Protein AF-A0A7W3SWL7-F1 (afdb_monomer)

Sequence (71 aa):
MNESRNPKYNASGYPDPTAYQAMKPVIREEAELDIKVHRLIRMLKTIIEWAGFELIGRIQIKDKRTGKEFK

pLDDT: mean 81.17, std 17.11, range [35.72, 98.5]

Foldseek 3Di:
DDPPPPQQADPVRHRDVPSVVVCVVVVVVVVVVVVVVVVVQVVVCVVCVVVVHDDPDDDWDADPPPRDIDD

Secondary structure (DSSP, 8-state):
------TTB-TTSSB-HHHHHHHHHHHHHHHHHHHHHHHHHHHHHHHHHHTT----S---EE-TTT--EE-

Solvent-accessible surface area (backbone atoms only — not comparable to full-atom values): 4423 Å² total; per-residue (Å²): 134,87,77,82,70,60,59,51,39,44,99,85,69,45,82,26,68,66,62,30,59,66,46,50,60,56,57,47,54,51,52,51,49,52,52,52,51,53,54,51,54,52,52,53,52,51,50,38,49,73,71,75,44,80,85,90,66,84,83,65,51,63,43,87,86,80,63,51,72,48,115

Radius of gyration: 18.21 Å; Cα contacts (8 Å, |Δi|>4): 40; chains: 1; bounding box: 34×30×51 Å

Organism: NCBI:txid1572857

Mean predicted aligned error: 10.52 Å

Nearest PDB structures (foldseek):
  5zm6-assembly1_A-2  TM=5.955E-01  e=5.177E+00  Homo sapiens
  7uhy-assembly1_B-2  TM=4.032E-01  e=7.313E+00  Homo sapiens

Structure (mmCIF, N/CA/C/O backbone):
data_AF-A0A7W3SWL7-F1
#
_entry.id   AF-A0A7W3SWL7-F1
#
loop_
_atom_site.group_PDB
_atom_site.id
_atom_site.type_symbol
_atom_site.label_atom_id
_atom_site.label_alt_id
_atom_site.label_comp_id
_atom_site.label_asym_id
_atom_site.label_entity_id
_atom_site.label_seq_id
_atom_site.pdbx_PDB_ins_code
_atom_site.Cartn_x
_atom_site.Cartn_y
_atom_site.Cartn_z
_atom_site.occupancy
_atom_site.B_iso_or_equiv
_atom_site.auth_seq_id
_atom_site.auth_comp_id
_atom_site.auth_asym_id
_atom_site.auth_atom_id
_atom_site.pdbx_PDB_model_num
ATOM 1 N N . MET A 1 1 ? -0.696 -21.523 -21.164 1.00 35.72 1 MET A N 1
ATOM 2 C CA . MET A 1 1 ? 0.676 -22.065 -21.244 1.00 35.72 1 MET A CA 1
ATOM 3 C C . MET A 1 1 ? 1.609 -20.973 -20.765 1.00 35.72 1 MET A C 1
ATOM 5 O O . MET A 1 1 ? 1.672 -19.929 -21.394 1.00 35.72 1 MET A O 1
ATOM 9 N N . ASN A 1 2 ? 2.1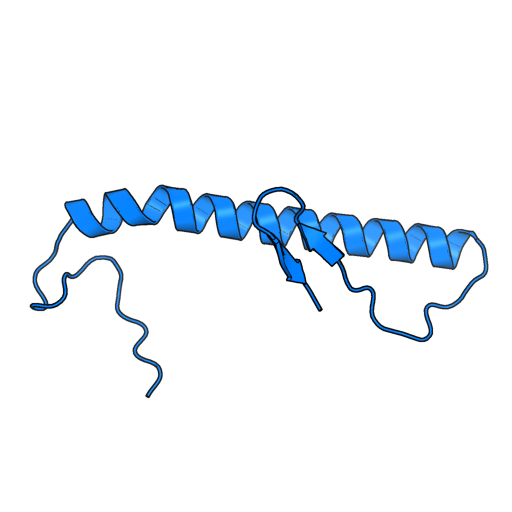85 -21.145 -19.578 1.00 39.62 2 ASN A N 1
ATOM 10 C CA . ASN A 1 2 ? 3.023 -20.140 -18.932 1.00 39.62 2 ASN A CA 1
ATOM 11 C C . ASN A 1 2 ? 4.475 -20.455 -19.311 1.00 39.62 2 ASN A C 1
ATOM 13 O O . ASN A 1 2 ? 5.159 -21.189 -18.602 1.00 39.62 2 ASN A O 1
ATOM 17 N N . GLU A 1 3 ? 4.909 -20.019 -20.495 1.00 45.84 3 GLU A N 1
ATOM 18 C CA . GLU A 1 3 ? 6.315 -20.140 -20.871 1.00 45.84 3 GLU A CA 1
ATOM 19 C C . GLU A 1 3 ? 7.110 -19.139 -20.040 1.00 45.84 3 GLU A C 1
ATOM 21 O O . GLU A 1 3 ? 7.151 -17.943 -20.326 1.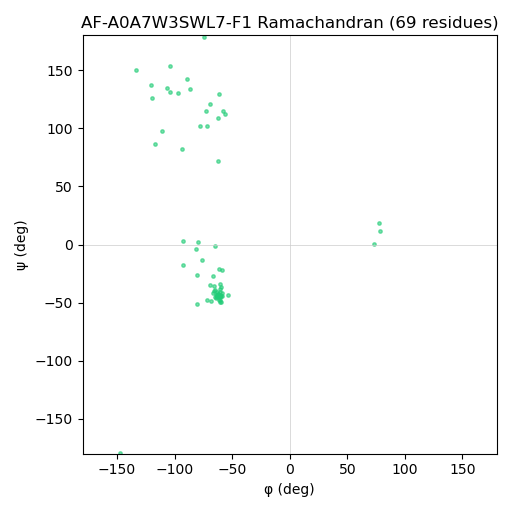00 45.84 3 GLU A O 1
ATOM 26 N N . SER A 1 4 ? 7.768 -19.650 -19.003 1.00 51.19 4 SER A N 1
ATOM 27 C CA . SER A 1 4 ? 8.922 -19.013 -18.382 1.00 51.19 4 SER A CA 1
ATOM 28 C C . SER A 1 4 ? 10.045 -18.926 -19.424 1.00 51.19 4 SER A C 1
ATOM 30 O O . SER A 1 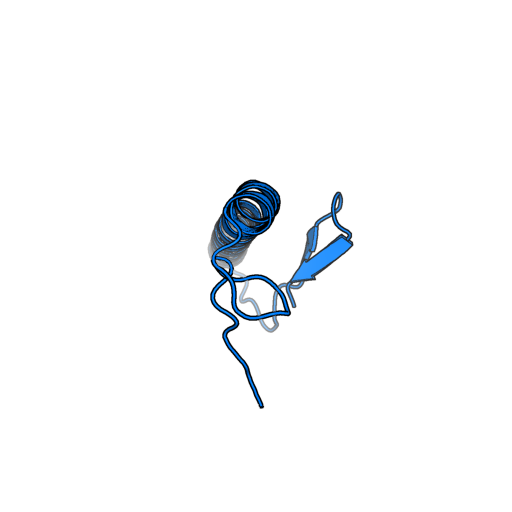4 ? 11.007 -19.691 -19.388 1.00 51.19 4 SER A O 1
ATOM 32 N N . ARG A 1 5 ? 9.895 -18.037 -20.417 1.00 58.62 5 ARG A N 1
ATOM 33 C CA . ARG A 1 5 ? 10.905 -17.777 -21.443 1.00 58.62 5 ARG A CA 1
ATOM 34 C C . ARG A 1 5 ? 12.139 -17.249 -20.734 1.00 58.62 5 ARG A C 1
ATOM 36 O O . ARG A 1 5 ? 12.137 -16.146 -20.195 1.00 58.62 5 ARG A O 1
ATOM 43 N N . ASN A 1 6 ? 13.174 -18.079 -20.689 1.00 58.84 6 ASN A N 1
ATOM 44 C CA . ASN A 1 6 ? 14.450 -17.724 -20.099 1.00 58.84 6 ASN A CA 1
ATOM 45 C C . ASN A 1 6 ? 14.980 -16.479 -20.835 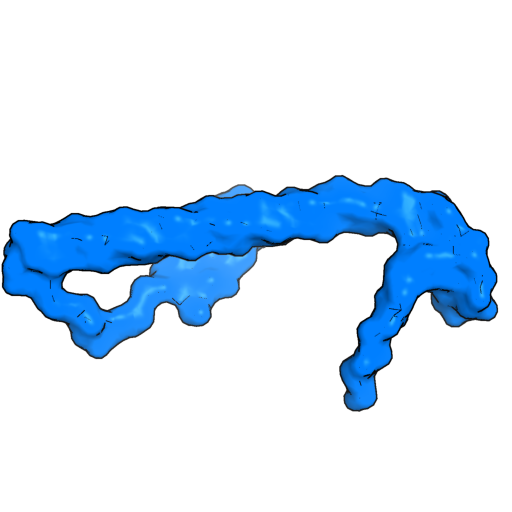1.00 58.84 6 ASN A C 1
ATOM 47 O O . ASN A 1 6 ? 15.282 -16.587 -22.025 1.00 58.84 6 ASN A O 1
ATOM 51 N N . PRO A 1 7 ? 15.114 -15.315 -20.168 1.00 62.84 7 PRO A N 1
ATOM 52 C CA . PRO A 1 7 ? 15.421 -14.034 -20.817 1.00 62.84 7 PRO A CA 1
ATOM 53 C C . PRO A 1 7 ? 16.810 -13.993 -21.476 1.00 62.84 7 PRO A C 1
ATOM 55 O O . PRO A 1 7 ? 17.190 -12.989 -22.064 1.00 62.84 7 PRO A O 1
ATOM 58 N N . LYS A 1 8 ? 17.581 -15.083 -21.369 1.00 61.84 8 LYS A N 1
ATOM 59 C CA . LYS A 1 8 ? 18.854 -15.306 -22.057 1.00 61.84 8 LYS A CA 1
ATOM 60 C C . LYS A 1 8 ? 18.711 -15.664 -23.538 1.00 61.84 8 LYS A C 1
ATOM 62 O O . LYS A 1 8 ? 19.724 -15.647 -24.227 1.00 61.84 8 LYS A O 1
ATOM 67 N N . TYR A 1 9 ? 17.516 -16.015 -24.015 1.00 68.75 9 TYR A N 1
ATOM 68 C CA . TYR A 1 9 ? 17.292 -16.464 -25.389 1.00 68.75 9 TYR A CA 1
ATOM 69 C C . TYR A 1 9 ? 16.303 -15.544 -26.113 1.00 68.75 9 TYR A C 1
ATOM 71 O O . TYR A 1 9 ? 15.290 -15.146 -25.539 1.00 68.75 9 TYR A O 1
ATOM 79 N N . ASN A 1 10 ? 16.589 -15.205 -27.371 1.00 68.81 10 ASN A N 1
ATOM 80 C CA . ASN A 1 10 ? 15.673 -14.430 -28.210 1.00 68.81 10 ASN A CA 1
ATOM 81 C C . ASN A 1 10 ? 14.484 -15.276 -28.704 1.00 68.81 10 ASN A C 1
ATOM 83 O O . ASN A 1 10 ? 14.387 -16.475 -28.441 1.00 68.81 10 ASN A O 1
ATOM 87 N N . ALA A 1 11 ? 13.569 -14.651 -29.451 1.00 65.56 11 ALA A N 1
ATOM 88 C CA . ALA A 1 11 ? 12.380 -15.312 -29.999 1.00 65.56 11 ALA A CA 1
ATOM 89 C C . ALA A 1 11 ? 12.698 -16.513 -30.914 1.00 65.56 11 ALA A C 1
ATOM 91 O O . ALA A 1 11 ? 11.851 -17.390 -31.066 1.00 65.56 11 ALA A O 1
ATOM 92 N N . SER A 1 12 ? 13.913 -16.566 -31.467 1.00 73.69 12 SER A N 1
ATOM 93 C CA . SER A 1 12 ? 14.416 -17.656 -32.309 1.00 73.69 12 SER A CA 1
ATOM 94 C C . SER A 1 12 ? 15.172 -18.736 -31.521 1.00 73.69 12 SER A C 1
ATOM 96 O O . SER A 1 12 ? 15.712 -19.657 -32.123 1.00 73.69 12 SER A O 1
ATOM 98 N N . GLY A 1 13 ? 15.242 -18.633 -30.188 1.00 66.56 13 GLY A N 1
ATOM 99 C CA . GLY A 1 13 ? 15.903 -19.617 -29.328 1.00 66.56 13 GLY A CA 1
ATOM 100 C C . GLY A 1 13 ? 17.431 -19.518 -29.289 1.00 66.56 13 GLY A C 1
ATOM 101 O O . GLY A 1 13 ? 18.075 -20.411 -28.743 1.00 66.56 13 GLY A O 1
ATOM 102 N N . TYR A 1 14 ? 18.026 -18.447 -29.823 1.00 67.31 14 TYR A N 1
ATOM 103 C CA . TYR A 1 14 ? 19.469 -18.209 -29.738 1.00 67.31 14 TYR A CA 1
ATOM 104 C C . TYR A 1 14 ? 19.828 -17.421 -28.477 1.00 67.31 14 TYR A C 1
ATOM 106 O O . TYR A 1 14 ? 19.073 -16.514 -28.112 1.00 67.31 14 TYR A O 1
ATOM 114 N N . PRO A 1 15 ? 20.969 -17.723 -27.820 1.00 67.62 15 PRO A N 1
ATOM 115 C CA . PRO A 1 15 ? 21.476 -16.913 -26.724 1.00 67.62 15 PRO A CA 1
ATOM 116 C C . PRO A 1 15 ? 21.658 -15.471 -27.199 1.00 67.62 15 PRO A C 1
ATOM 118 O O . PRO A 1 15 ? 22.504 -15.197 -28.048 1.00 67.62 15 PRO A O 1
ATOM 121 N N . ASP A 1 16 ? 20.853 -14.560 -26.664 1.00 65.62 16 ASP A N 1
ATOM 122 C CA . ASP A 1 16 ? 20.876 -13.149 -27.029 1.00 65.62 16 ASP A CA 1
ATOM 123 C C . ASP A 1 16 ? 21.266 -12.325 -25.798 1.00 65.62 16 ASP A C 1
ATOM 125 O O . ASP A 1 16 ? 20.408 -11.885 -25.019 1.00 65.62 16 ASP A O 1
ATOM 129 N N . PRO A 1 17 ? 22.580 -12.145 -25.569 1.00 63.94 17 PRO A N 1
ATOM 130 C CA . PRO A 1 17 ? 23.066 -11.369 -24.439 1.00 63.94 17 PRO A CA 1
ATOM 131 C C . PRO A 1 17 ? 22.591 -9.910 -24.494 1.00 63.94 17 PRO A C 1
ATOM 133 O O . PRO A 1 17 ? 22.520 -9.280 -23.441 1.00 63.94 17 PRO A O 1
ATOM 136 N N . THR A 1 18 ? 22.210 -9.391 -25.667 1.00 63.06 18 THR A N 1
ATOM 137 C CA . THR A 1 18 ? 21.694 -8.027 -25.845 1.00 63.06 18 THR A CA 1
ATOM 138 C C . THR A 1 18 ? 20.285 -7.900 -25.269 1.00 63.06 18 THR A 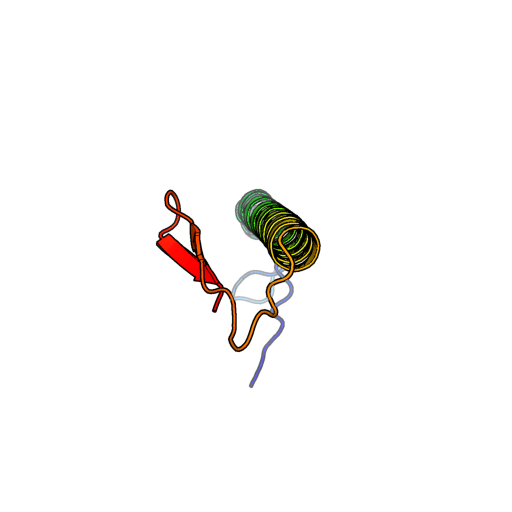C 1
ATOM 140 O O . THR A 1 18 ? 20.029 -7.004 -24.463 1.00 63.06 18 THR A O 1
ATOM 143 N N . ALA A 1 19 ? 19.389 -8.838 -25.598 1.00 60.06 19 ALA A N 1
ATOM 144 C CA . ALA A 1 19 ? 18.036 -8.879 -25.039 1.00 60.06 19 ALA A CA 1
ATOM 145 C C . ALA A 1 19 ? 18.056 -9.043 -23.507 1.00 60.06 19 ALA A C 1
ATOM 147 O O . ALA A 1 19 ? 17.363 -8.326 -22.782 1.00 60.06 19 ALA A O 1
ATOM 148 N N . TYR A 1 20 ? 18.920 -9.927 -22.999 1.00 57.59 20 TYR A N 1
ATOM 149 C CA . TYR A 1 20 ? 19.082 -10.142 -21.560 1.00 57.59 20 TYR A CA 1
ATOM 150 C C . TYR A 1 20 ? 19.625 -8.903 -20.832 1.00 57.59 20 TYR A C 1
ATOM 152 O O . TYR A 1 20 ? 19.134 -8.541 -19.759 1.00 57.59 20 TYR A O 1
ATOM 160 N N . GLN A 1 21 ? 20.634 -8.233 -21.398 1.00 61.53 21 GLN A N 1
ATOM 161 C CA . GLN A 1 21 ? 21.205 -7.018 -20.813 1.00 61.53 21 GLN A CA 1
ATOM 162 C C . GLN A 1 21 ? 20.209 -5.853 -20.807 1.00 61.53 21 GLN A C 1
ATOM 164 O O . GLN A 1 21 ? 20.180 -5.109 -19.828 1.00 61.53 21 GLN A O 1
ATOM 169 N N . ALA A 1 22 ? 19.356 -5.739 -21.830 1.00 61.25 22 ALA A N 1
ATOM 170 C CA . ALA A 1 22 ? 18.306 -4.724 -21.898 1.00 61.25 22 ALA A CA 1
ATOM 171 C C . ALA A 1 22 ? 17.172 -4.952 -20.877 1.00 61.25 22 ALA A C 1
ATOM 173 O O . ALA A 1 22 ? 16.649 -3.990 -20.319 1.00 61.25 22 ALA A O 1
ATOM 174 N N . MET A 1 23 ? 16.813 -6.208 -20.580 1.00 61.22 23 MET A N 1
ATOM 175 C CA . MET A 1 23 ? 15.757 -6.535 -19.604 1.00 61.22 23 MET A CA 1
ATOM 176 C C . MET A 1 23 ? 16.225 -6.484 -18.143 1.00 61.22 23 MET A C 1
ATOM 178 O O . MET A 1 23 ? 15.431 -6.237 -17.236 1.00 61.22 23 MET A O 1
ATOM 182 N N . LYS A 1 24 ? 17.519 -6.698 -17.886 1.00 65.00 24 LYS A N 1
ATOM 183 C CA . LYS A 1 24 ? 18.104 -6.701 -16.537 1.00 65.00 24 LYS A CA 1
ATOM 184 C C . LYS A 1 24 ? 17.815 -5.444 -15.688 1.00 65.00 24 LYS A C 1
ATOM 186 O O . LYS A 1 24 ? 17.533 -5.630 -14.503 1.00 65.00 24 LYS A O 1
ATOM 191 N N . PRO A 1 25 ? 17.898 -4.198 -16.201 1.00 67.62 25 PRO A N 1
ATOM 192 C CA . PRO A 1 25 ? 17.550 -3.013 -15.413 1.00 67.62 25 PRO A CA 1
ATOM 193 C C . PRO A 1 25 ? 16.062 -2.971 -15.046 1.00 67.62 25 PRO A C 1
ATOM 195 O O . PRO A 1 25 ? 15.744 -2.683 -13.899 1.00 67.62 25 PRO A O 1
ATOM 198 N N . VAL A 1 26 ? 15.172 -3.355 -15.965 1.00 66.19 26 VAL A N 1
ATOM 199 C CA . VAL A 1 26 ? 13.717 -3.358 -15.734 1.00 66.19 26 VAL A CA 1
ATOM 200 C C . VAL A 1 26 ? 13.337 -4.359 -14.641 1.00 66.19 26 VAL A C 1
ATOM 202 O O . VAL A 1 26 ? 12.648 -4.004 -13.691 1.00 66.19 26 VAL A O 1
ATOM 205 N N . ILE A 1 27 ? 13.879 -5.580 -14.709 1.00 69.12 27 ILE A N 1
ATOM 206 C CA . ILE A 1 27 ? 13.640 -6.628 -13.700 1.00 69.12 27 ILE A CA 1
ATOM 207 C C . ILE A 1 27 ? 14.109 -6.175 -12.307 1.00 69.12 27 ILE A C 1
ATOM 209 O O . ILE A 1 27 ? 13.485 -6.499 -11.297 1.00 69.12 27 ILE A O 1
ATOM 213 N N . ARG A 1 28 ? 15.216 -5.423 -12.234 1.00 75.50 28 ARG A N 1
ATOM 214 C CA . ARG A 1 28 ? 15.714 -4.863 -10.970 1.00 75.50 28 ARG A CA 1
ATOM 215 C C . ARG A 1 28 ? 14.785 -3.785 -10.428 1.00 75.50 28 ARG A C 1
ATOM 217 O O . ARG A 1 28 ? 14.406 -3.874 -9.266 1.00 75.50 28 ARG A O 1
ATOM 224 N N . GLU A 1 29 ? 14.383 -2.828 -11.260 1.00 75.12 29 GLU A N 1
ATOM 225 C CA . GLU A 1 29 ? 13.476 -1.757 -10.840 1.00 75.12 29 GLU A CA 1
ATOM 226 C C . GLU A 1 29 ? 12.120 -2.296 -10.369 1.00 75.12 29 GLU A C 1
ATOM 228 O O . GLU A 1 29 ? 11.565 -1.796 -9.389 1.00 75.12 29 GLU A O 1
ATOM 233 N N . GLU A 1 30 ? 11.588 -3.330 -11.027 1.00 76.06 30 GLU A N 1
ATOM 234 C CA . GLU A 1 30 ? 10.352 -3.988 -10.596 1.00 76.06 30 GLU A CA 1
ATOM 235 C C . GLU A 1 30 ? 10.512 -4.681 -9.240 1.00 76.06 30 GLU A C 1
ATOM 237 O O . GLU A 1 30 ? 9.667 -4.499 -8.361 1.00 76.06 30 GLU A O 1
ATOM 242 N N . ALA A 1 31 ? 11.611 -5.413 -9.032 1.00 82.75 31 ALA A N 1
ATOM 243 C CA . ALA A 1 31 ? 11.894 -6.062 -7.754 1.00 82.75 31 ALA A CA 1
ATOM 244 C C . ALA A 1 31 ? 12.072 -5.040 -6.616 1.00 82.75 31 ALA A C 1
ATOM 246 O O . ALA A 1 31 ? 11.570 -5.235 -5.508 1.00 82.75 31 ALA A O 1
ATOM 247 N N . GLU A 1 32 ? 12.754 -3.924 -6.879 1.00 88.94 32 GLU A N 1
ATOM 248 C CA . GLU A 1 32 ? 12.912 -2.833 -5.914 1.00 88.94 32 GLU A CA 1
ATOM 249 C C . GLU A 1 32 ? 11.574 -2.166 -5.578 1.00 88.94 32 GLU A C 1
ATOM 251 O O . GLU A 1 32 ? 11.309 -1.850 -4.411 1.00 88.94 32 GLU A O 1
ATOM 256 N N . LEU A 1 33 ? 10.705 -1.984 -6.577 1.00 90.25 33 LEU A N 1
ATOM 257 C CA . LEU A 1 33 ? 9.365 -1.447 -6.374 1.00 90.25 33 LEU A CA 1
ATOM 258 C C . LEU A 1 33 ? 8.518 -2.377 -5.496 1.00 90.25 33 LEU A C 1
ATOM 260 O O . LEU A 1 33 ? 7.888 -1.902 -4.550 1.00 90.25 33 LEU A O 1
ATOM 264 N N . ASP A 1 34 ? 8.556 -3.686 -5.744 1.00 89.19 34 ASP A N 1
ATOM 265 C CA . ASP A 1 34 ? 7.828 -4.678 -4.947 1.00 89.19 34 ASP A CA 1
ATOM 266 C C . ASP A 1 34 ? 8.311 -4.692 -3.482 1.00 89.19 34 ASP A C 1
ATOM 268 O O . ASP A 1 34 ? 7.497 -4.676 -2.551 1.00 89.19 34 ASP A O 1
ATOM 272 N N . ILE A 1 35 ? 9.629 -4.625 -3.247 1.00 92.44 35 ILE A N 1
ATOM 273 C CA . ILE A 1 35 ? 10.210 -4.517 -1.895 1.00 92.44 35 ILE A CA 1
ATOM 274 C C . ILE A 1 35 ? 9.735 -3.235 -1.199 1.00 92.44 35 ILE A C 1
ATOM 276 O O . ILE A 1 35 ? 9.338 -3.259 -0.026 1.00 92.44 35 ILE A O 1
ATOM 280 N N . LYS A 1 36 ? 9.750 -2.104 -1.913 1.00 93.81 36 LYS A N 1
ATOM 281 C CA . LYS A 1 36 ? 9.313 -0.806 -1.386 1.00 93.81 36 LYS A CA 1
ATOM 282 C C . LYS A 1 36 ? 7.838 -0.832 -0.985 1.00 93.81 36 LYS A C 1
ATOM 284 O O . LYS A 1 36 ? 7.496 -0.368 0.105 1.00 93.81 36 LYS A O 1
ATOM 289 N N . VAL A 1 37 ? 6.981 -1.407 -1.827 1.00 95.19 37 VAL A N 1
ATOM 290 C CA . VAL A 1 37 ? 5.548 -1.595 -1.560 1.00 95.19 37 VAL A CA 1
ATOM 291 C C . VAL A 1 37 ? 5.330 -2.474 -0.333 1.00 95.19 37 VAL A C 1
ATOM 293 O O . VAL A 1 37 ? 4.581 -2.093 0.568 1.00 95.19 37 VAL A O 1
ATOM 296 N N . HIS A 1 38 ? 6.026 -3.610 -0.244 1.00 94.12 38 HIS A N 1
ATOM 297 C CA . HIS A 1 38 ? 5.909 -4.508 0.902 1.00 94.12 38 HIS A CA 1
ATOM 298 C C . HIS A 1 38 ? 6.283 -3.808 2.217 1.00 94.12 38 HIS A C 1
ATOM 300 O O . HIS A 1 38 ? 5.563 -3.914 3.215 1.00 94.12 38 HIS A O 1
ATOM 306 N N . ARG A 1 39 ? 7.385 -3.046 2.218 1.00 96.75 39 ARG A N 1
ATOM 307 C CA . ARG A 1 39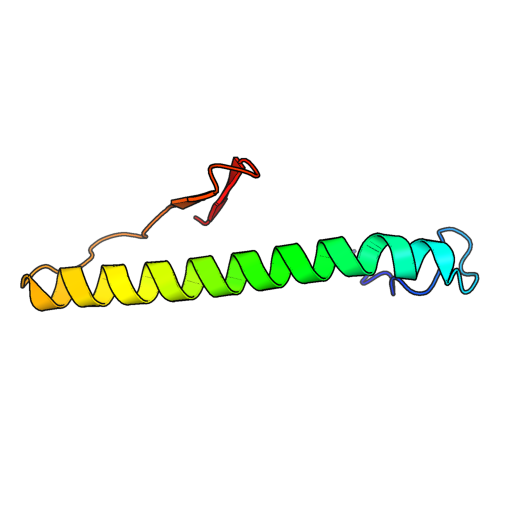 ? 7.829 -2.279 3.389 1.00 96.75 39 ARG A CA 1
ATOM 308 C C . ARG A 1 39 ? 6.810 -1.212 3.788 1.00 96.75 39 ARG A C 1
ATOM 310 O O . ARG A 1 39 ? 6.520 -1.074 4.975 1.00 96.75 39 ARG A O 1
ATOM 317 N N . LEU A 1 40 ? 6.249 -0.490 2.817 1.00 96.75 40 LEU A N 1
ATOM 318 C CA . LEU A 1 40 ? 5.222 0.523 3.061 1.00 96.75 40 LEU A CA 1
ATOM 319 C C . LEU A 1 40 ? 3.970 -0.082 3.704 1.00 96.75 40 LEU A C 1
ATOM 321 O O . LEU A 1 40 ? 3.520 0.411 4.735 1.00 96.75 40 LEU A O 1
ATOM 325 N N . ILE A 1 41 ? 3.446 -1.176 3.143 1.00 96.31 41 ILE A N 1
ATOM 326 C CA . ILE A 1 41 ? 2.260 -1.860 3.680 1.00 96.31 41 ILE A CA 1
ATOM 327 C C . ILE A 1 41 ? 2.507 -2.326 5.118 1.00 96.31 41 ILE A C 1
ATOM 329 O O . ILE A 1 41 ? 1.630 -2.171 5.966 1.00 96.31 41 ILE A O 1
ATOM 333 N N . ARG A 1 42 ? 3.697 -2.864 5.416 1.00 96.88 42 ARG A N 1
ATOM 334 C CA . ARG A 1 42 ? 4.051 -3.288 6.776 1.00 96.88 42 ARG A CA 1
ATOM 335 C C . ARG A 1 42 ? 4.005 -2.119 7.763 1.00 96.88 42 ARG A C 1
ATOM 337 O O . ARG A 1 42 ? 3.377 -2.252 8.804 1.00 96.88 42 ARG A O 1
ATOM 344 N N . MET A 1 43 ? 4.606 -0.978 7.417 1.00 98.12 43 MET A N 1
ATOM 345 C CA . MET A 1 43 ? 4.584 0.214 8.275 1.00 98.12 43 MET A CA 1
ATOM 346 C C . MET A 1 43 ? 3.162 0.743 8.492 1.00 98.12 43 MET A C 1
ATOM 348 O O . MET A 1 43 ? 2.806 1.069 9.619 1.00 98.12 43 MET A O 1
ATOM 352 N N . LEU A 1 44 ? 2.331 0.783 7.444 1.00 97.81 44 LEU A N 1
ATOM 353 C CA . LEU A 1 44 ? 0.932 1.206 7.563 1.00 97.81 44 LEU A CA 1
ATOM 354 C C . LEU A 1 44 ? 0.143 0.304 8.516 1.00 97.81 44 LEU A C 1
ATOM 356 O O . LEU A 1 44 ? -0.575 0.811 9.370 1.00 97.81 44 LEU A O 1
ATOM 360 N N . LYS A 1 45 ? 0.313 -1.020 8.415 1.00 96.94 45 LYS A N 1
ATOM 361 C CA . LYS A 1 45 ? -0.319 -1.968 9.345 1.00 96.94 45 LYS A CA 1
ATOM 362 C C . LYS A 1 45 ? 0.115 -1.727 10.789 1.00 96.94 45 LYS A C 1
ATOM 364 O O . LYS A 1 45 ? -0.740 -1.684 11.662 1.00 96.94 45 LYS A O 1
ATOM 369 N N . THR A 1 46 ? 1.408 -1.501 11.021 1.00 98.12 46 THR A N 1
ATOM 370 C CA . THR A 1 46 ? 1.919 -1.179 12.360 1.00 98.12 46 THR A CA 1
ATOM 371 C C . THR A 1 46 ? 1.313 0.109 12.913 1.00 98.12 46 THR A C 1
ATOM 373 O O . THR A 1 46 ? 0.966 0.149 14.084 1.00 98.12 46 THR A O 1
ATOM 376 N N . ILE A 1 47 ? 1.143 1.149 12.090 1.00 98.50 47 ILE A N 1
ATOM 377 C CA . ILE A 1 47 ? 0.512 2.409 12.522 1.00 98.50 47 ILE A CA 1
ATOM 378 C C . ILE A 1 47 ? -0.968 2.199 12.861 1.00 98.50 47 ILE A C 1
ATOM 380 O O . ILE A 1 47 ? -1.439 2.737 13.857 1.00 98.50 47 ILE A O 1
ATOM 384 N N . ILE A 1 48 ? -1.692 1.422 12.049 1.00 98.25 48 ILE A N 1
ATOM 385 C CA . ILE A 1 48 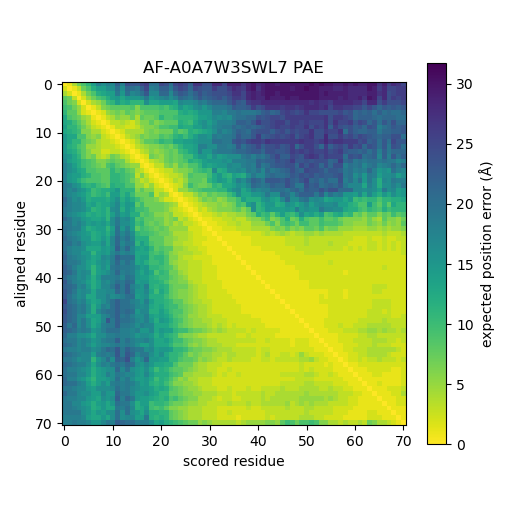? -3.108 1.096 12.277 1.00 98.25 48 ILE A CA 1
ATOM 386 C C . ILE A 1 48 ? -3.280 0.383 13.624 1.00 98.25 48 ILE A C 1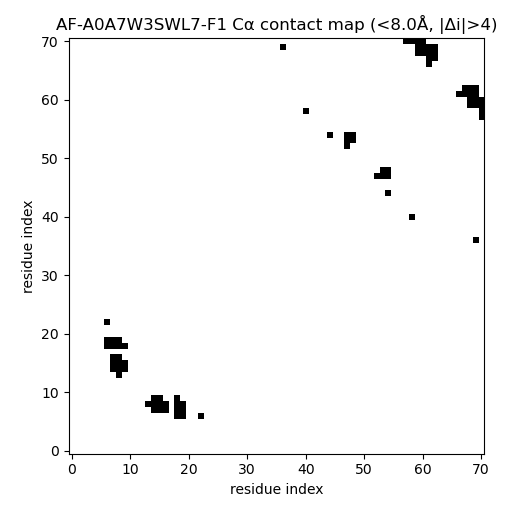
ATOM 388 O O . ILE A 1 48 ? -4.081 0.821 14.446 1.00 98.25 48 ILE A O 1
ATOM 392 N N . GLU A 1 49 ? -2.473 -0.652 13.868 1.00 97.94 49 GLU A N 1
ATOM 393 C CA . GLU A 1 49 ? -2.477 -1.413 15.120 1.00 97.94 49 GLU A CA 1
ATOM 394 C C . GLU A 1 49 ? -2.073 -0.540 16.315 1.00 97.94 49 GLU A C 1
ATOM 396 O O . GLU A 1 49 ? -2.749 -0.531 17.341 1.00 97.94 49 GLU A O 1
ATOM 401 N N . TRP A 1 50 ? -1.015 0.263 16.163 1.00 98.25 50 TRP A N 1
ATOM 402 C CA . TRP A 1 50 ? -0.556 1.193 17.196 1.00 98.25 50 TRP A CA 1
ATOM 403 C C . TRP A 1 50 ? -1.619 2.236 17.569 1.00 98.25 50 TRP A C 1
ATOM 405 O O . TRP A 1 50 ? -1.724 2.623 18.729 1.00 98.25 50 TRP A O 1
ATOM 415 N N . ALA A 1 51 ? -2.436 2.662 16.606 1.00 98.38 51 ALA A N 1
AT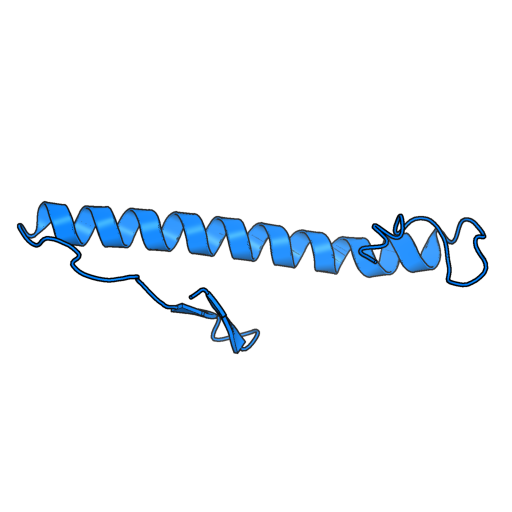OM 416 C CA . ALA A 1 51 ? -3.546 3.582 16.825 1.00 98.38 51 ALA A CA 1
ATOM 417 C C . ALA A 1 51 ? -4.811 2.902 17.397 1.00 98.38 51 ALA A C 1
ATOM 419 O O . ALA A 1 51 ? -5.822 3.577 17.583 1.00 98.38 51 ALA A O 1
ATOM 420 N N . GLY A 1 52 ? -4.775 1.593 17.680 1.00 98.19 52 GLY A N 1
ATOM 421 C CA . GLY A 1 52 ? -5.899 0.842 18.246 1.00 98.19 52 GLY A CA 1
ATOM 422 C C . GLY A 1 52 ? -6.996 0.495 17.237 1.00 98.19 52 GLY A C 1
ATOM 423 O O . GLY A 1 52 ? -8.120 0.199 17.637 1.00 98.19 52 GLY A O 1
ATOM 424 N N . PHE A 1 53 ? -6.691 0.541 15.939 1.00 98.44 53 PHE A N 1
ATOM 425 C CA . PHE A 1 53 ? -7.616 0.153 14.880 1.00 98.44 53 PHE A CA 1
ATOM 426 C C . PHE A 1 53 ? -7.256 -1.220 14.316 1.00 98.44 53 PHE A C 1
ATOM 428 O O . PHE A 1 53 ? -6.098 -1.633 14.302 1.00 98.44 53 PHE A O 1
ATOM 435 N N . GLU A 1 54 ? -8.260 -1.903 13.776 1.00 97.00 54 GLU A N 1
ATOM 436 C CA . GLU A 1 54 ? -8.073 -3.131 13.015 1.00 97.00 54 GLU A CA 1
ATOM 437 C C . GLU A 1 54 ? -8.297 -2.859 11.526 1.00 97.00 54 GLU A C 1
ATOM 439 O O . GLU A 1 54 ? -9.254 -2.196 11.115 1.00 97.00 54 GLU A O 1
ATOM 444 N N . LEU A 1 55 ? -7.397 -3.375 10.692 1.00 96.56 55 LEU A N 1
ATOM 445 C CA . LEU A 1 55 ? -7.541 -3.288 9.248 1.00 96.56 55 LEU A CA 1
ATOM 446 C C . LEU A 1 55 ? -8.566 -4.334 8.770 1.00 96.56 55 LEU A C 1
ATOM 448 O O . LEU A 1 55 ? -8.230 -5.500 8.593 1.00 96.56 55 LEU A O 1
ATOM 452 N N . ILE A 1 56 ? -9.793 -3.893 8.487 1.00 97.75 56 ILE A N 1
ATOM 453 C CA . ILE A 1 56 ? -10.904 -4.758 8.035 1.00 97.75 56 ILE A CA 1
ATOM 454 C C . ILE A 1 56 ? -10.886 -5.108 6.534 1.00 97.75 56 ILE A C 1
ATOM 456 O O . ILE A 1 56 ? -11.743 -5.840 6.048 1.00 97.75 56 ILE A O 1
ATOM 460 N N . GLY A 1 57 ? -9.945 -4.558 5.766 1.00 95.56 57 GLY A N 1
ATOM 461 C CA . GLY A 1 57 ? -9.890 -4.704 4.311 1.00 95.56 57 GLY A CA 1
ATOM 462 C C . GLY A 1 57 ? -8.463 -4.722 3.777 1.00 95.56 57 GLY A C 1
ATOM 463 O O . GLY A 1 57 ? -7.491 -4.637 4.522 1.00 95.56 57 GLY A O 1
ATOM 464 N N . ARG A 1 58 ? -8.298 -4.832 2.459 1.00 93.69 58 ARG A N 1
ATOM 465 C CA . ARG A 1 58 ? -6.960 -4.826 1.857 1.00 93.69 58 ARG A CA 1
ATOM 466 C C . ARG A 1 58 ? -6.485 -3.402 1.587 1.00 93.69 58 ARG A C 1
ATOM 468 O O . ARG A 1 58 ? -7.211 -2.600 1.012 1.00 93.69 58 ARG A O 1
ATOM 475 N N . ILE A 1 59 ? -5.238 -3.111 1.956 1.00 94.44 59 ILE A N 1
ATOM 476 C CA . ILE A 1 59 ? -4.570 -1.868 1.560 1.00 94.44 59 ILE A CA 1
ATOM 477 C C . ILE A 1 59 ? -4.231 -1.973 0.072 1.00 94.44 59 ILE A C 1
ATOM 479 O O . ILE A 1 59 ? -3.407 -2.803 -0.312 1.00 94.44 59 ILE A O 1
ATOM 483 N N . GLN A 1 60 ? -4.858 -1.123 -0.737 1.00 95.88 60 GLN A N 1
ATOM 484 C CA . GLN A 1 60 ? -4.575 -0.981 -2.162 1.00 95.88 60 GLN A CA 1
ATOM 485 C C . GLN A 1 60 ? -3.759 0.290 -2.388 1.00 95.88 60 GLN A C 1
ATOM 487 O O . GLN A 1 60 ? -4.118 1.355 -1.885 1.00 95.88 60 GLN A O 1
ATOM 492 N N . ILE A 1 61 ? -2.662 0.196 -3.137 1.00 95.06 61 ILE A N 1
ATOM 493 C CA . ILE A 1 61 ? -1.801 1.344 -3.438 1.00 95.06 61 ILE A CA 1
ATOM 494 C C . ILE A 1 61 ? -1.437 1.391 -4.915 1.00 95.06 61 ILE A C 1
ATOM 496 O O . ILE A 1 61 ? -1.332 0.368 -5.583 1.00 95.06 61 ILE A O 1
ATOM 500 N N . LYS A 1 62 ? -1.214 2.600 -5.421 1.00 95.19 62 LYS A N 1
ATOM 501 C CA . LYS A 1 62 ? -0.785 2.850 -6.794 1.00 95.19 62 LYS A CA 1
ATOM 502 C C . LYS A 1 62 ? 0.556 3.560 -6.770 1.00 95.19 62 LYS A C 1
ATOM 504 O O . LYS A 1 62 ? 0.689 4.597 -6.116 1.00 95.19 62 LYS A O 1
ATOM 509 N N . ASP A 1 63 ? 1.542 3.019 -7.475 1.00 94.75 63 ASP A N 1
ATOM 510 C CA . ASP A 1 63 ? 2.797 3.734 -7.668 1.00 94.75 63 ASP A CA 1
ATOM 511 C C . ASP A 1 63 ? 2.551 4.943 -8.576 1.00 94.75 63 ASP A C 1
ATOM 513 O O . ASP A 1 63 ? 2.091 4.806 -9.708 1.00 94.75 63 ASP A O 1
ATOM 517 N N . LYS A 1 64 ? 2.843 6.149 -8.080 1.00 92.44 64 LYS A N 1
ATOM 518 C CA . LYS A 1 64 ? 2.557 7.393 -8.814 1.00 92.44 64 LYS A CA 1
ATOM 519 C C . LYS A 1 64 ? 3.393 7.539 -10.086 1.00 92.44 64 LYS A C 1
ATOM 521 O O . LYS A 1 64 ? 2.960 8.229 -11.000 1.00 92.44 64 LYS A O 1
ATOM 526 N N . ARG A 1 65 ? 4.581 6.926 -10.134 1.00 90.62 65 ARG A N 1
ATOM 527 C CA . ARG A 1 65 ? 5.517 7.037 -11.262 1.00 90.62 65 ARG A CA 1
ATOM 528 C C . ARG A 1 65 ? 5.127 6.109 -12.408 1.00 90.62 65 ARG A C 1
ATOM 530 O O . ARG A 1 65 ? 5.045 6.547 -13.546 1.00 90.62 65 ARG A O 1
ATOM 537 N N . THR A 1 66 ? 4.907 4.835 -12.103 1.00 89.12 66 THR A N 1
ATOM 538 C CA . THR A 1 66 ? 4.630 3.787 -13.100 1.00 89.12 66 THR A CA 1
ATOM 539 C C . THR A 1 66 ? 3.138 3.582 -13.348 1.00 89.12 66 THR A C 1
ATOM 541 O O . THR A 1 66 ? 2.755 2.969 -14.337 1.00 89.12 66 THR A O 1
ATOM 544 N N . GLY A 1 67 ? 2.279 4.051 -12.439 1.00 92.12 67 GLY A N 1
ATOM 545 C CA . GLY A 1 67 ? 0.847 3.772 -12.461 1.00 92.12 67 GLY A CA 1
ATOM 546 C C . GLY A 1 67 ? 0.485 2.340 -12.057 1.00 92.12 67 GLY A C 1
ATOM 547 O O . GLY A 1 67 ? -0.704 2.024 -12.038 1.00 92.12 67 GLY A O 1
ATOM 548 N N . LYS A 1 68 ? 1.467 1.491 -11.714 1.00 92.38 68 LYS A N 1
ATOM 549 C CA . LYS A 1 68 ? 1.246 0.100 -11.303 1.00 92.38 68 LYS A CA 1
ATOM 550 C C . LYS A 1 68 ? 0.395 0.057 -10.037 1.00 92.38 68 LYS A C 1
ATOM 552 O O . LYS A 1 68 ? 0.680 0.742 -9.051 1.00 92.38 68 LYS A O 1
ATOM 557 N N . GLU A 1 69 ? -0.659 -0.748 -10.084 1.00 94.31 69 GLU A N 1
ATOM 558 C CA . GLU A 1 69 ? -1.576 -0.948 -8.968 1.00 94.31 69 GLU A CA 1
ATOM 559 C C . GLU A 1 69 ? -1.193 -2.209 -8.195 1.00 94.31 69 GLU A C 1
ATOM 561 O O . GLU A 1 69 ? -1.033 -3.288 -8.763 1.00 94.31 69 GLU A O 1
ATOM 566 N N . PHE A 1 70 ? -1.087 -2.063 -6.882 1.00 92.75 70 PHE A N 1
ATOM 567 C CA . PHE A 1 70 ? -0.865 -3.132 -5.925 1.00 92.75 70 PHE A CA 1
ATOM 568 C C . PHE A 1 70 ? -2.151 -3.274 -5.134 1.00 92.75 70 PHE A C 1
ATOM 570 O O . PHE A 1 70 ? -2.440 -2.484 -4.233 1.00 92.75 70 PHE A O 1
ATOM 577 N N . LYS A 1 71 ? -2.956 -4.241 -5.557 1.00 89.38 71 LYS A N 1
ATOM 578 C CA . LYS A 1 71 ? -4.240 -4.566 -4.948 1.00 89.38 71 LYS A CA 1
ATOM 579 C C . LYS A 1 71 ? -4.091 -5.741 -4.039 1.00 89.38 71 LYS A C 1
ATOM 581 O O . LYS A 1 71 ? -3.281 -6.637 -4.376 1.00 89.38 71 LYS A O 1
#